Protein AF-A0A7J7UN53-F1 (afdb_monomer)

Organism: Myotis myotis (NCBI:txid51298)

Nearest PDB structures (foldseek):
  5b1r-assembly1_A  TM=7.107E-01  e=1.719E-07  Mus musculus
  1jwi-assembly1_A  TM=7.265E-01  e=1.714E-05  Bitis arietans
  3wwk-assembly3_G  TM=7.125E-01  e=2.633E-05  Calloselasma rhodostoma
  1uex-assembly1_A  TM=7.128E-01  e=7.474E-05  Bitis arietans
  2py2-assembly6_F  TM=6.686E-01  e=2.711E-04  Clupea harengus

InterPro domains:
  IPR016186 C-type lectin-like/link domain superfamily [G3DSA:3.10.100.10] (1-112)
  IPR016187 C-type lectin fold [SSF56436] (4-105)
  IPR039689 B-cell differentiation antigen CD72 [PTHR15028] (3-105)

Foldseek 3Di:
DQFKDKDWFQFWFFLVVQQVVLVVVVWGFAEDDDDVPPLPDCCDVVLVVLVVPDQFFKEWGDYPPVDPDPDPDQPWTWIAGRSRSDIDTDSGRGGTGITMTIDGDDDDPPPD

Radius of gyration: 14.87 Å; Cα contacts (8 Å, |Δi|>4): 179; chains: 1; bounding box: 36×32×45 Å

Structure (mmCIF, N/CA/C/O backbone):
data_AF-A0A7J7UN53-F1
#
_entry.id   AF-A0A7J7UN53-F1
#
loop_
_atom_site.group_PDB
_atom_site.id
_atom_site.type_symbol
_atom_site.label_atom_id
_atom_site.label_alt_id
_atom_site.label_comp_id
_atom_site.label_asym_id
_atom_site.label_entity_id
_atom_site.label_seq_id
_atom_site.pdbx_PDB_ins_code
_atom_site.Cartn_x
_atom_site.Cartn_y
_atom_site.Cartn_z
_atom_site.occupancy
_atom_site.B_iso_or_equiv
_atom_site.auth_seq_id
_atom_site.auth_comp_id
_atom_site.auth_asym_id
_atom_site.auth_atom_id
_atom_site.pdbx_PDB_model_num
ATOM 1 N N . MET A 1 1 ? 19.988 4.813 -10.744 1.00 39.03 1 MET A N 1
ATOM 2 C CA . MET A 1 1 ? 18.911 4.131 -11.497 1.00 39.03 1 MET A CA 1
ATOM 3 C C . MET A 1 1 ? 17.824 3.770 -10.501 1.00 39.03 1 MET A C 1
ATOM 5 O O . MET A 1 1 ? 18.156 3.175 -9.486 1.00 39.03 1 MET A O 1
ATOM 9 N N . ALA A 1 2 ? 16.578 4.202 -10.709 1.00 50.38 2 ALA A N 1
ATOM 10 C CA . ALA A 1 2 ? 15.484 3.825 -9.812 1.00 50.38 2 ALA A CA 1
ATOM 11 C C . ALA A 1 2 ? 15.161 2.341 -10.043 1.00 50.38 2 ALA A C 1
ATOM 13 O O . ALA A 1 2 ? 14.722 1.972 -11.126 1.00 50.38 2 ALA A O 1
ATOM 14 N N . THR A 1 3 ? 15.454 1.491 -9.060 1.00 64.56 3 THR A N 1
ATOM 15 C CA . THR A 1 3 ? 15.377 0.023 -9.166 1.00 64.56 3 THR A CA 1
ATOM 16 C C . THR A 1 3 ? 14.005 -0.555 -8.832 1.00 64.56 3 THR A C 1
ATOM 18 O O . THR A 1 3 ? 13.859 -1.770 -8.848 1.00 64.56 3 THR A O 1
ATOM 21 N N . ASN A 1 4 ? 13.012 0.274 -8.500 1.00 71.25 4 ASN A N 1
ATOM 22 C CA . ASN A 1 4 ? 11.749 -0.202 -7.936 1.00 71.25 4 ASN A CA 1
ATOM 23 C C . ASN A 1 4 ? 10.586 0.252 -8.828 1.00 71.25 4 ASN A C 1
ATOM 25 O O . ASN A 1 4 ? 10.458 1.443 -9.133 1.00 71.25 4 ASN A O 1
ATOM 29 N N . CYS A 1 5 ? 9.759 -0.704 -9.253 1.00 79.31 5 CYS A N 1
ATOM 30 C CA . CYS A 1 5 ? 8.549 -0.462 -10.030 1.00 79.31 5 CYS A CA 1
ATOM 31 C C . CYS A 1 5 ? 7.341 -0.456 -9.091 1.00 79.31 5 CYS A C 1
ATOM 33 O O . CYS A 1 5 ? 7.248 -1.290 -8.196 1.00 79.31 5 CYS A O 1
ATOM 35 N N . PHE A 1 6 ? 6.398 0.458 -9.309 1.00 82.38 6 PHE A N 1
ATOM 36 C CA . PHE A 1 6 ? 5.213 0.581 -8.462 1.00 82.38 6 PHE A CA 1
ATOM 37 C C . PHE A 1 6 ? 3.950 0.395 -9.287 1.00 82.38 6 PHE A C 1
ATOM 39 O O . PHE A 1 6 ? 3.835 0.934 -10.386 1.00 82.38 6 PHE A O 1
ATOM 46 N N . TYR A 1 7 ? 3.006 -0.363 -8.740 1.00 85.75 7 TYR A N 1
ATOM 47 C CA . TYR A 1 7 ? 1.676 -0.550 -9.302 1.00 85.75 7 TYR A CA 1
ATOM 48 C C . TYR A 1 7 ? 0.633 -0.031 -8.316 1.00 85.75 7 TYR A C 1
ATOM 50 O O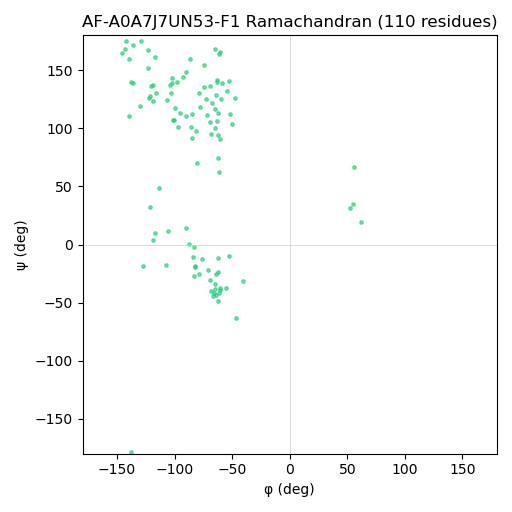 . TYR A 1 7 ? 0.586 -0.476 -7.169 1.00 85.75 7 TYR A O 1
ATOM 58 N N . ILE A 1 8 ? -0.209 0.902 -8.761 1.00 87.00 8 ILE A N 1
ATOM 59 C CA . ILE A 1 8 ? -1.282 1.476 -7.946 1.00 87.00 8 ILE A CA 1
ATOM 60 C C . ILE A 1 8 ? -2.593 0.783 -8.314 1.00 87.00 8 ILE A C 1
ATOM 62 O O . ILE A 1 8 ? -3.077 0.906 -9.437 1.00 87.00 8 ILE A O 1
ATOM 66 N N . SER A 1 9 ? -3.195 0.087 -7.351 1.00 88.88 9 SER A N 1
ATOM 67 C CA . SER A 1 9 ? -4.552 -0.440 -7.484 1.00 88.88 9 SER A CA 1
ATOM 68 C C . SER A 1 9 ? -5.542 0.532 -6.857 1.00 88.88 9 SER A C 1
ATOM 70 O O . SER A 1 9 ? -5.610 0.644 -5.634 1.00 88.88 9 SER A O 1
ATOM 72 N N . LEU A 1 10 ? -6.385 1.148 -7.686 1.00 88.62 10 LEU A N 1
ATOM 73 C CA . LEU A 1 10 ? -7.477 2.015 -7.227 1.00 88.62 10 LEU A CA 1
ATOM 74 C C . LEU A 1 10 ? -8.679 1.238 -6.660 1.00 88.62 10 LEU A C 1
ATOM 76 O O . LEU A 1 10 ? -9.550 1.822 -6.018 1.00 88.62 10 LEU A O 1
ATOM 80 N N . ILE A 1 11 ? -8.729 -0.083 -6.870 1.00 91.94 11 ILE A N 1
ATOM 81 C CA . ILE A 1 11 ? -9.755 -0.939 -6.268 1.00 91.94 11 ILE A CA 1
ATOM 82 C C . ILE A 1 11 ? -9.526 -0.981 -4.757 1.00 91.94 11 ILE A C 1
ATOM 84 O O . ILE A 1 11 ? -8.458 -1.389 -4.293 1.00 91.94 11 ILE A O 1
ATOM 88 N N . LYS A 1 12 ? -10.552 -0.567 -4.014 1.00 92.69 12 LYS A N 1
ATOM 89 C CA . LYS A 1 12 ? -10.516 -0.441 -2.560 1.00 92.69 12 LYS A CA 1
ATOM 90 C C . LYS A 1 12 ? -10.685 -1.804 -1.892 1.00 92.69 12 LYS A C 1
ATOM 92 O O . LYS A 1 12 ? -11.583 -2.563 -2.258 1.00 92.69 12 LYS A O 1
ATOM 97 N N . ARG A 1 13 ? -9.804 -2.119 -0.944 1.00 93.88 13 ARG A N 1
ATOM 98 C CA . ARG A 1 13 ? -9.748 -3.407 -0.242 1.00 93.88 13 ARG A CA 1
ATOM 99 C C . ARG A 1 13 ? -9.307 -3.219 1.207 1.00 93.88 13 ARG A C 1
ATOM 101 O O . ARG A 1 13 ? -8.768 -2.168 1.558 1.00 93.88 13 ARG A O 1
ATOM 108 N N . SER A 1 14 ? -9.507 -4.246 2.031 1.00 94.94 14 SER A N 1
ATOM 109 C CA . SER A 1 14 ? -8.853 -4.322 3.339 1.00 94.94 14 SER A CA 1
ATOM 110 C C . SER A 1 14 ? -7.330 -4.365 3.168 1.00 94.94 14 SER A C 1
ATOM 112 O O . SER A 1 14 ? -6.818 -4.633 2.073 1.00 94.94 14 SER A O 1
ATOM 114 N N . TRP A 1 15 ? -6.582 -4.115 4.240 1.00 93.88 15 TRP A N 1
ATOM 115 C CA . TRP A 1 15 ? -5.122 -4.200 4.181 1.00 93.88 15 TRP A CA 1
ATOM 116 C C . TRP A 1 15 ? -4.650 -5.621 3.830 1.00 93.88 15 TRP A C 1
ATOM 118 O O . TRP A 1 15 ? -3.770 -5.799 2.989 1.00 93.88 15 TRP A O 1
ATOM 128 N N . GLU A 1 16 ? -5.285 -6.640 4.411 1.00 92.62 16 GLU A N 1
ATOM 129 C CA . GLU A 1 16 ? -4.947 -8.047 4.170 1.00 92.62 16 GLU A CA 1
ATOM 130 C C . GLU A 1 16 ? -5.260 -8.472 2.729 1.00 92.62 16 GLU A C 1
ATOM 132 O O . GLU A 1 16 ? -4.414 -9.064 2.056 1.00 92.62 16 GLU A O 1
ATOM 137 N N . ASP A 1 17 ? -6.424 -8.085 2.207 1.00 95.75 17 ASP A N 1
ATOM 138 C CA . ASP A 1 17 ? -6.786 -8.343 0.810 1.00 95.75 17 ASP A CA 1
ATOM 139 C C . ASP A 1 17 ? -5.869 -7.600 -0.163 1.00 95.75 17 ASP A C 1
ATOM 141 O O . ASP A 1 17 ? -5.550 -8.110 -1.235 1.00 95.75 17 ASP A O 1
ATOM 145 N N . SER A 1 18 ? -5.410 -6.404 0.209 1.00 94.81 18 SER A N 1
ATOM 146 C CA . SER A 1 18 ? -4.436 -5.641 -0.575 1.00 94.81 18 SER A CA 1
ATOM 147 C C . SER A 1 18 ? -3.082 -6.345 -0.624 1.00 94.81 18 SER A C 1
ATOM 149 O O . SER A 1 18 ? -2.478 -6.450 -1.692 1.00 94.81 18 SER A O 1
ATOM 151 N N . GLN A 1 19 ? -2.629 -6.897 0.504 1.00 92.88 19 GLN A N 1
ATOM 152 C CA . GLN A 1 19 ? -1.409 -7.697 0.560 1.00 92.88 19 GLN A CA 1
ATOM 153 C C . GLN A 1 19 ? -1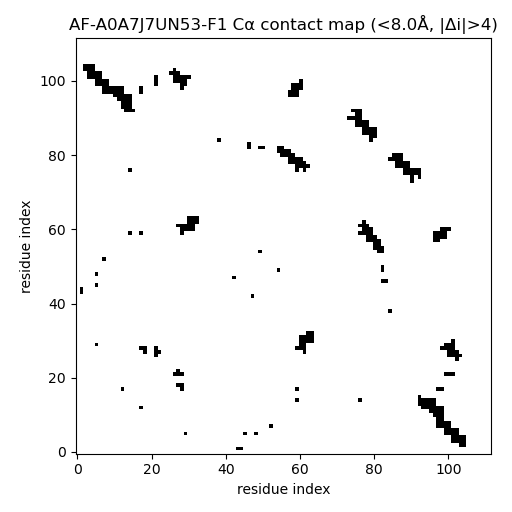.534 -8.972 -0.282 1.00 92.88 19 GLN A C 1
ATOM 155 O O . GLN A 1 19 ? -0.623 -9.304 -1.043 1.00 92.88 19 GLN A O 1
ATOM 160 N N . ASN A 1 20 ? -2.672 -9.664 -0.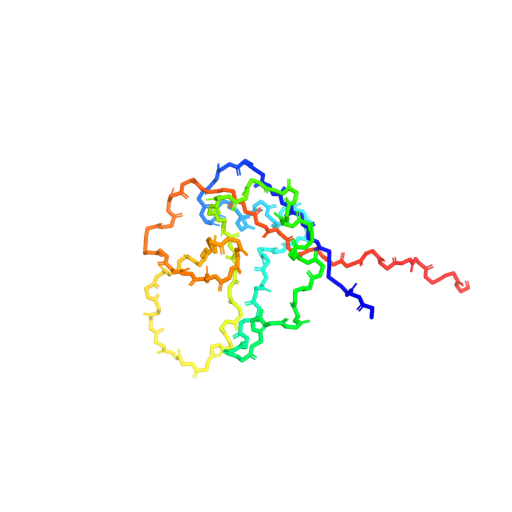208 1.00 94.88 20 ASN A N 1
ATOM 161 C CA . ASN A 1 20 ? -2.942 -10.846 -1.029 1.00 94.88 20 ASN A CA 1
ATOM 162 C C . ASN A 1 20 ? -3.019 -10.504 -2.524 1.00 94.88 20 ASN A C 1
ATOM 164 O O . ASN A 1 20 ? -2.488 -11.240 -3.356 1.00 94.88 20 ASN A O 1
ATOM 168 N N . TYR A 1 21 ? -3.605 -9.358 -2.869 1.00 95.38 21 TYR A N 1
ATOM 169 C CA . TYR A 1 21 ? -3.636 -8.862 -4.239 1.00 95.38 21 TYR A CA 1
ATOM 170 C C . TYR A 1 21 ? -2.225 -8.594 -4.772 1.00 95.38 21 TYR A C 1
ATOM 172 O O . TYR A 1 21 ? -1.873 -9.106 -5.834 1.00 95.38 21 TYR A O 1
ATOM 180 N N . CYS A 1 22 ? -1.376 -7.883 -4.026 1.00 92.62 22 CYS A N 1
ATOM 181 C CA . CYS A 1 22 ? 0.006 -7.675 -4.452 1.00 92.62 22 CYS A CA 1
ATOM 182 C C . CYS A 1 22 ? 0.759 -9.007 -4.608 1.00 92.62 22 CYS A C 1
ATOM 184 O O . CYS A 1 22 ? 1.467 -9.187 -5.597 1.00 92.62 22 CYS A O 1
ATOM 186 N N . LYS A 1 23 ? 0.539 -9.983 -3.716 1.00 93.25 23 LYS A N 1
ATOM 187 C CA . LYS A 1 23 ? 1.113 -11.333 -3.860 1.00 93.25 23 LYS A CA 1
ATOM 188 C C . LYS A 1 23 ? 0.661 -12.043 -5.133 1.00 93.25 23 LYS A C 1
ATOM 190 O O . LYS A 1 23 ? 1.477 -12.707 -5.764 1.00 93.25 23 LYS A O 1
ATOM 195 N N . SER A 1 24 ? -0.597 -11.873 -5.549 1.00 94.69 24 SER A N 1
ATOM 196 C CA . SER A 1 24 ? -1.095 -12.431 -6.817 1.00 94.69 24 SER A CA 1
ATOM 197 C C . SER A 1 24 ? -0.365 -11.869 -8.046 1.00 94.69 24 SER A C 1
ATOM 199 O O . SER A 1 24 ? -0.259 -12.546 -9.064 1.00 94.69 24 SER A O 1
ATOM 201 N N . LEU A 1 25 ? 0.221 -10.672 -7.922 1.00 90.75 25 LEU A N 1
ATOM 202 C CA . LEU A 1 25 ? 1.076 -10.039 -8.930 1.00 90.75 25 LEU A CA 1
ATOM 203 C C . LEU A 1 25 ? 2.563 -10.394 -8.765 1.00 90.75 25 LEU A C 1
ATOM 205 O O . LEU A 1 25 ? 3.418 -9.724 -9.338 1.00 90.75 25 LEU A O 1
ATOM 209 N N . SER A 1 26 ? 2.895 -11.413 -7.963 1.00 90.00 26 SER A N 1
ATOM 210 C CA . SER A 1 26 ? 4.283 -11.744 -7.596 1.00 90.00 26 SER A CA 1
ATOM 211 C C . SER A 1 26 ? 5.034 -10.554 -6.974 1.00 90.00 26 SER A C 1
ATOM 213 O O . SER A 1 26 ? 6.232 -10.362 -7.173 1.00 90.00 26 SER A O 1
ATOM 215 N N . SER A 1 27 ? 4.301 -9.740 -6.216 1.00 89.56 27 SER A N 1
ATOM 216 C CA . SER A 1 27 ? 4.737 -8.485 -5.612 1.00 89.56 27 SER A CA 1
ATOM 217 C C . SER A 1 27 ? 4.386 -8.475 -4.120 1.00 89.56 27 SER A C 1
ATOM 219 O O . SER A 1 27 ? 3.730 -9.379 -3.607 1.00 89.56 27 SER A O 1
ATOM 221 N N . ASN A 1 28 ? 4.798 -7.437 -3.397 1.00 90.81 28 ASN A N 1
ATOM 222 C CA . ASN A 1 28 ? 4.283 -7.142 -2.055 1.00 90.81 28 ASN A CA 1
ATOM 223 C C . ASN A 1 28 ? 3.693 -5.734 -2.021 1.00 90.81 28 ASN A C 1
ATOM 225 O O . ASN A 1 28 ? 3.915 -4.965 -2.962 1.00 90.81 28 ASN A O 1
ATOM 229 N N . LEU A 1 29 ? 2.952 -5.400 -0.961 1.00 89.56 29 LEU A N 1
ATOM 230 C CA . LEU A 1 29 ? 2.649 -4.005 -0.660 1.00 89.56 29 LEU A CA 1
ATOM 231 C C . LEU A 1 29 ? 3.949 -3.194 -0.609 1.00 89.56 29 LEU A C 1
ATOM 233 O O . LEU A 1 29 ? 4.989 -3.665 -0.141 1.00 89.56 29 LEU A O 1
ATOM 237 N N . ALA A 1 30 ? 3.895 -1.977 -1.140 1.00 85.69 30 ALA A N 1
ATOM 238 C CA . ALA A 1 30 ? 5.077 -1.154 -1.289 1.00 85.69 30 ALA A CA 1
ATOM 239 C C . ALA A 1 30 ? 5.660 -0.800 0.073 1.00 85.69 30 ALA A C 1
ATOM 241 O O . ALA A 1 30 ? 4.957 -0.289 0.945 1.00 85.69 30 ALA A O 1
ATOM 242 N N . THR A 1 31 ? 6.959 -1.045 0.244 1.00 79.12 31 THR A N 1
ATOM 243 C CA . THR A 1 31 ? 7.650 -0.613 1.452 1.00 79.12 31 THR A CA 1
ATOM 244 C C . THR A 1 31 ? 8.105 0.829 1.285 1.00 79.12 31 THR A C 1
ATOM 246 O O . THR A 1 31 ? 9.042 1.108 0.536 1.00 79.12 31 THR A O 1
ATOM 249 N N . ILE A 1 32 ? 7.524 1.749 2.052 1.00 68.62 32 ILE A N 1
ATOM 250 C CA . ILE A 1 32 ? 8.060 3.110 2.139 1.00 68.62 32 ILE A CA 1
ATOM 251 C C . ILE A 1 32 ? 9.078 3.150 3.281 1.00 68.62 32 ILE A C 1
ATOM 253 O O . ILE A 1 32 ? 8.729 3.026 4.454 1.00 68.62 32 ILE A O 1
ATOM 257 N N . THR A 1 33 ? 10.359 3.304 2.937 1.00 60.88 33 THR A N 1
ATOM 258 C CA . THR A 1 33 ? 11.411 3.521 3.940 1.00 60.88 33 THR A CA 1
ATOM 259 C C . THR A 1 33 ? 11.404 4.993 4.321 1.00 60.88 33 THR A C 1
ATOM 261 O O . THR A 1 33 ? 11.957 5.829 3.609 1.00 60.88 33 THR A O 1
ATOM 264 N N . VAL A 1 34 ? 10.752 5.319 5.432 1.00 51.22 34 VAL A N 1
ATOM 265 C CA . VAL A 1 34 ? 10.735 6.685 5.955 1.00 51.22 34 VAL A CA 1
ATOM 266 C C . VAL A 1 34 ? 11.981 6.873 6.809 1.00 51.22 34 VAL A C 1
ATOM 268 O O . VAL A 1 34 ? 11.982 6.558 7.994 1.00 51.22 34 VAL A O 1
ATOM 271 N N . ASN A 1 35 ? 13.068 7.354 6.206 1.00 49.75 35 ASN A N 1
ATOM 272 C CA . ASN A 1 35 ? 14.106 7.998 7.004 1.00 49.75 35 ASN A CA 1
ATOM 273 C C . ASN A 1 35 ? 13.551 9.359 7.440 1.00 49.75 35 ASN A C 1
ATOM 275 O O . ASN A 1 35 ? 13.152 10.152 6.588 1.00 49.75 35 ASN A O 1
ATOM 279 N N . GLU A 1 36 ? 13.547 9.627 8.749 1.00 43.34 36 GLU A N 1
ATOM 280 C CA . GLU A 1 36 ? 13.001 10.836 9.402 1.00 43.34 36 GLU A CA 1
ATOM 281 C C . GLU A 1 36 ? 13.513 12.178 8.836 1.00 43.34 36 GLU A C 1
ATOM 283 O O . GLU A 1 36 ? 12.966 13.224 9.163 1.00 43.34 36 GLU A O 1
ATOM 288 N N . TYR A 1 37 ? 14.532 12.165 7.972 1.00 40.62 37 TYR A N 1
ATOM 289 C CA . TYR A 1 37 ? 15.262 13.349 7.514 1.00 40.62 37 TYR A CA 1
ATOM 290 C C . TYR A 1 37 ? 15.171 13.639 6.003 1.00 40.62 37 TYR A C 1
ATOM 292 O O . TYR A 1 37 ? 15.932 14.452 5.488 1.00 40.62 37 TYR A O 1
ATOM 300 N N . TYR A 1 38 ? 14.296 12.954 5.259 1.00 45.84 38 TYR A N 1
ATOM 301 C CA . TYR A 1 38 ? 14.350 12.928 3.787 1.00 45.84 38 TYR A CA 1
ATOM 302 C C . TYR A 1 38 ? 13.084 13.444 3.071 1.00 45.84 38 TYR A C 1
ATOM 304 O O . TYR A 1 38 ? 12.779 12.981 1.972 1.00 45.84 38 TYR A O 1
ATOM 312 N N . SER A 1 39 ? 12.352 14.417 3.636 1.00 46.16 39 SER A N 1
ATOM 313 C CA . SER A 1 39 ? 11.140 14.952 2.978 1.00 46.16 39 SER A CA 1
ATOM 314 C C . SER A 1 39 ? 11.403 15.801 1.730 1.00 46.16 39 SER A C 1
ATOM 316 O O . SER A 1 39 ? 10.511 15.897 0.893 1.00 46.16 39 SER A O 1
ATOM 318 N N . ASP A 1 40 ? 12.604 16.367 1.551 1.00 43.75 40 ASP A N 1
ATOM 319 C CA . ASP A 1 40 ? 12.762 17.466 0.580 1.00 43.75 40 ASP A CA 1
ATOM 320 C C . ASP A 1 40 ? 13.507 17.107 -0.714 1.00 43.75 40 ASP A C 1
ATOM 322 O O . ASP A 1 40 ? 13.376 17.826 -1.700 1.00 43.75 40 ASP A O 1
ATOM 326 N N . TYR A 1 41 ? 14.256 15.997 -0.770 1.00 40.31 41 TYR A N 1
ATOM 327 C CA . TYR A 1 41 ? 15.142 15.727 -1.922 1.00 40.31 41 TYR A CA 1
ATOM 328 C C . TYR A 1 41 ? 14.965 14.363 -2.600 1.00 40.31 41 TYR A C 1
ATOM 330 O O . TYR A 1 41 ? 15.355 14.193 -3.753 1.00 40.31 41 TYR A O 1
ATOM 338 N N . TYR A 1 42 ? 14.339 13.394 -1.928 1.00 43.56 42 TYR A N 1
ATOM 339 C CA . TYR A 1 42 ? 14.096 12.049 -2.468 1.00 43.56 42 TYR A CA 1
ATOM 340 C C . TYR A 1 42 ? 12.608 11.792 -2.684 1.00 43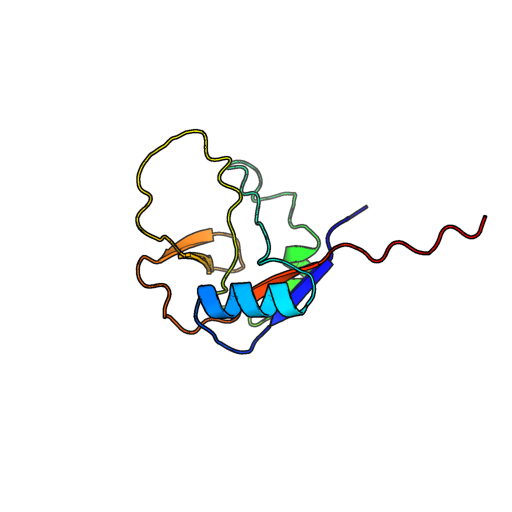.56 42 TYR A C 1
ATOM 342 O O . TYR A 1 42 ? 12.065 10.737 -2.348 1.00 43.56 42 TYR A O 1
ATOM 350 N N . SER A 1 43 ? 11.973 12.763 -3.339 1.00 48.69 43 SER A N 1
ATOM 351 C CA . SER A 1 43 ? 10.743 12.570 -4.100 1.00 48.69 43 SER A CA 1
ATOM 352 C C . SER A 1 43 ? 11.039 11.588 -5.249 1.00 48.69 43 SER A C 1
ATOM 354 O O . SER A 1 43 ? 11.322 11.950 -6.391 1.00 48.69 43 SER A O 1
ATOM 356 N N . THR A 1 44 ? 11.161 10.314 -4.879 1.00 56.53 44 THR A N 1
ATOM 357 C CA . THR A 1 44 ? 11.543 9.187 -5.730 1.00 56.53 44 THR A CA 1
ATOM 358 C C . THR A 1 44 ? 10.481 8.961 -6.803 1.00 56.53 44 THR A C 1
ATOM 360 O O . THR A 1 44 ? 9.390 9.523 -6.746 1.00 56.53 44 THR A O 1
ATOM 363 N N . SER A 1 45 ? 10.789 8.131 -7.802 1.00 56.69 45 SER A N 1
ATOM 364 C CA . SER A 1 45 ? 9.868 7.702 -8.871 1.00 56.69 45 SER A CA 1
ATOM 365 C C . SER A 1 45 ? 8.444 7.394 -8.385 1.00 56.69 45 SER A C 1
ATOM 367 O O . SER A 1 45 ? 7.494 7.660 -9.111 1.00 56.69 45 SER A O 1
ATOM 369 N N . VAL A 1 46 ? 8.310 6.920 -7.142 1.00 60.19 46 VAL A N 1
ATOM 370 C CA . VAL A 1 46 ? 7.062 6.806 -6.381 1.00 60.19 46 VAL A CA 1
ATOM 371 C C . VAL A 1 46 ? 6.240 8.094 -6.461 1.00 60.19 46 VAL A C 1
ATOM 373 O O . VAL A 1 46 ? 5.191 8.079 -7.083 1.00 60.19 46 VAL A O 1
ATOM 376 N N . TYR A 1 47 ? 6.726 9.232 -5.958 1.00 62.44 47 TYR A N 1
ATOM 377 C CA . TYR A 1 47 ? 5.977 10.499 -5.948 1.00 62.44 47 TYR A CA 1
ATOM 378 C C . TYR A 1 47 ? 5.486 10.930 -7.340 1.00 62.44 47 TYR A C 1
ATOM 380 O O . TYR A 1 47 ? 4.364 11.405 -7.473 1.00 62.44 47 TYR A O 1
ATOM 388 N N . LYS A 1 48 ? 6.283 10.700 -8.394 1.00 62.50 48 LYS A N 1
ATOM 389 C CA . LYS A 1 48 ? 5.890 11.019 -9.780 1.00 62.50 48 LYS A CA 1
ATOM 390 C C . LYS A 1 48 ? 4.752 10.139 -10.301 1.00 62.50 48 LYS A C 1
ATOM 392 O O . LYS A 1 48 ? 3.864 10.636 -10.982 1.00 62.50 48 LYS A O 1
ATOM 397 N N . VAL A 1 49 ? 4.762 8.843 -9.981 1.00 62.34 49 VAL A N 1
ATOM 398 C CA . VAL A 1 49 ? 3.640 7.936 -10.295 1.00 62.34 49 VAL A CA 1
ATOM 399 C C . VAL A 1 49 ? 2.416 8.294 -9.440 1.00 62.34 49 VAL A C 1
ATOM 401 O O . VAL A 1 49 ? 1.280 8.163 -9.883 1.00 62.34 49 VAL A O 1
ATOM 404 N N . LEU A 1 50 ? 2.639 8.805 -8.229 1.00 63.44 50 LEU A N 1
ATOM 405 C CA . LEU A 1 50 ? 1.591 9.166 -7.277 1.00 63.44 50 LEU A CA 1
ATOM 406 C C . LEU A 1 50 ? 0.908 10.509 -7.568 1.00 63.44 50 LEU A C 1
ATOM 408 O O . LEU A 1 50 ? -0.245 10.671 -7.188 1.00 63.44 50 LEU A O 1
ATOM 412 N N . GLU A 1 51 ? 1.567 11.449 -8.250 1.00 60.88 51 GLU A N 1
ATOM 413 C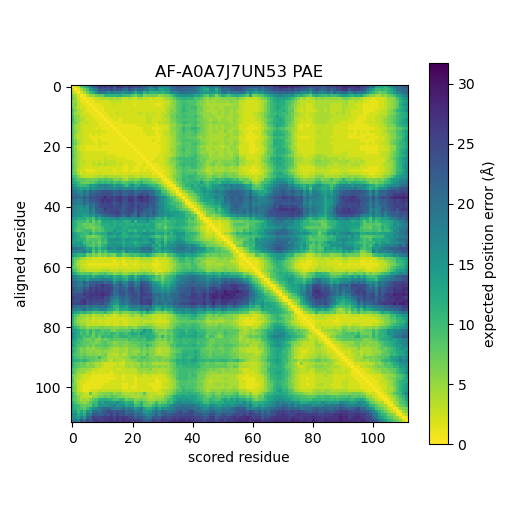 CA . GLU A 1 51 ? 0.940 12.696 -8.724 1.00 60.88 51 GLU A CA 1
ATOM 414 C C . GLU A 1 51 ? -0.168 12.427 -9.760 1.00 60.88 51 GLU A C 1
ATOM 416 O O . GLU A 1 51 ? -1.110 13.210 -9.882 1.00 60.88 51 GLU A O 1
ATOM 421 N N . GLN A 1 52 ? -0.073 11.295 -10.467 1.00 61.25 52 GLN A N 1
ATOM 422 C CA . GLN A 1 52 ? -1.076 10.821 -11.425 1.00 61.25 52 GLN A CA 1
ATOM 423 C C . GLN A 1 52 ? -2.241 10.077 -10.755 1.00 61.25 52 GLN A C 1
ATOM 425 O O . GLN A 1 52 ? -3.295 9.912 -11.367 1.00 61.25 52 GLN A O 1
ATOM 430 N N . ALA A 1 53 ? -2.063 9.618 -9.513 1.00 62.28 53 ALA A N 1
ATOM 431 C CA . ALA A 1 53 ? -3.123 9.017 -8.714 1.00 62.28 53 ALA A CA 1
ATOM 432 C C . ALA A 1 53 ? -3.896 10.104 -7.950 1.00 62.28 53 ALA A C 1
ATOM 434 O O . ALA A 1 53 ? -3.413 11.219 -7.766 1.00 62.28 53 ALA A O 1
ATOM 435 N N . GLU A 1 54 ? -5.116 9.797 -7.509 1.00 65.19 54 GLU A N 1
ATOM 436 C CA . GLU A 1 54 ? -6.007 10.759 -6.852 1.00 65.19 54 GLU A CA 1
ATOM 437 C C 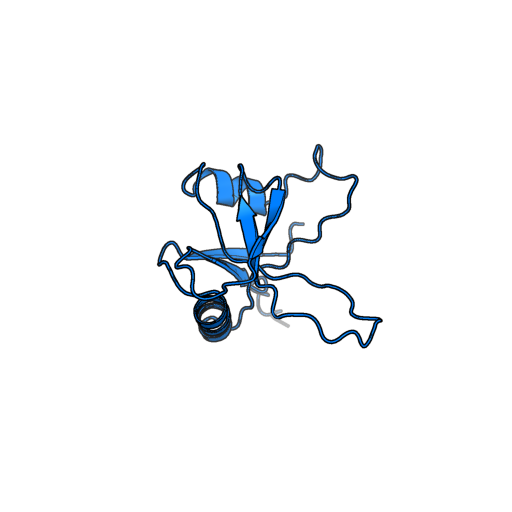. GLU A 1 54 ? -5.283 11.471 -5.686 1.00 65.19 54 GLU A C 1
ATOM 439 O O . GLU A 1 54 ? -4.929 10.843 -4.680 1.00 65.19 54 GLU A O 1
ATOM 444 N N . GLN A 1 55 ? -5.030 12.781 -5.849 1.00 58.41 55 GLN A N 1
ATOM 445 C CA . GLN A 1 55 ? -4.067 13.580 -5.064 1.00 58.41 55 GLN A CA 1
ATOM 446 C C . GLN A 1 55 ? -4.383 13.672 -3.558 1.00 58.41 55 GLN A C 1
ATOM 448 O O . GLN A 1 55 ? -3.543 14.111 -2.766 1.00 58.41 55 GLN A O 1
ATOM 453 N N . SER A 1 56 ? -5.582 13.255 -3.150 1.00 60.50 56 SER A N 1
ATOM 454 C CA . SER A 1 56 ? -6.090 13.327 -1.773 1.00 60.50 56 SER A CA 1
ATOM 455 C C . SER A 1 56 ? -6.408 11.955 -1.160 1.00 60.50 56 SER A C 1
ATOM 457 O O . SER A 1 56 ? -6.917 11.897 -0.042 1.00 60.50 56 SER A O 1
ATOM 459 N N . GLY A 1 57 ? -6.126 10.854 -1.865 1.00 76.12 57 GLY A N 1
ATOM 460 C CA . GLY A 1 57 ? -6.453 9.502 -1.406 1.00 76.12 57 GLY A CA 1
ATOM 461 C C . GLY A 1 57 ? -5.546 8.985 -0.281 1.00 76.12 57 GLY A C 1
ATOM 462 O O . GLY A 1 57 ? -4.396 9.401 -0.137 1.00 76.12 57 GLY A O 1
ATOM 463 N N . SER A 1 58 ? -6.075 8.049 0.510 1.00 86.75 58 SER A N 1
ATOM 464 C CA . SER A 1 58 ? -5.313 7.239 1.471 1.00 86.75 58 SER A CA 1
ATOM 465 C C . SER A 1 58 ? -5.082 5.854 0.889 1.00 86.75 58 SER A C 1
ATOM 467 O O . SER A 1 58 ? -6.006 5.298 0.301 1.00 86.75 58 SER A O 1
ATOM 469 N N . TYR A 1 59 ? -3.886 5.295 1.063 1.00 87.69 59 TYR A N 1
ATOM 470 C CA . TYR A 1 59 ? -3.517 4.047 0.399 1.00 87.69 59 TYR A CA 1
ATOM 471 C C . TYR A 1 59 ? -2.771 3.092 1.322 1.00 87.69 59 TYR A C 1
ATOM 473 O O . TYR A 1 59 ? -1.892 3.513 2.076 1.00 87.69 59 TYR A O 1
ATOM 481 N N . TRP A 1 60 ? -3.085 1.803 1.215 1.00 91.25 60 TRP A N 1
ATOM 482 C CA . TRP A 1 60 ? -2.377 0.745 1.923 1.00 91.25 60 TRP A CA 1
ATOM 483 C C . TRP A 1 60 ? -0.958 0.551 1.385 1.00 91.25 60 TRP A C 1
ATOM 485 O O . TRP A 1 60 ? -0.734 0.510 0.171 1.00 91.25 60 TRP A O 1
ATOM 495 N N . ILE A 1 61 ? -0.021 0.399 2.321 1.00 87.31 61 ILE A N 1
ATOM 496 C CA . ILE A 1 61 ? 1.399 0.105 2.098 1.00 87.31 61 ILE A CA 1
ATOM 497 C C . ILE A 1 61 ? 1.866 -0.938 3.118 1.00 87.31 61 ILE A C 1
ATOM 499 O O . ILE A 1 61 ? 1.078 -1.393 3.946 1.00 87.31 61 ILE A O 1
ATOM 503 N N . ASP A 1 62 ? 3.144 -1.299 3.067 1.00 85.12 62 ASP A N 1
ATOM 504 C CA . ASP A 1 62 ? 3.801 -2.085 4.108 1.00 85.12 62 ASP A CA 1
ATOM 505 C C . ASP A 1 62 ? 4.930 -1.284 4.767 1.00 85.12 62 ASP A C 1
ATOM 507 O O . ASP A 1 62 ? 5.436 -0.299 4.214 1.00 85.12 62 ASP A O 1
ATOM 511 N N . THR A 1 63 ? 5.355 -1.717 5.952 1.00 71.38 63 THR A N 1
ATOM 512 C CA . THR A 1 63 ? 6.547 -1.189 6.612 1.00 71.38 63 THR A CA 1
ATOM 513 C C . THR A 1 63 ? 7.541 -2.312 6.857 1.00 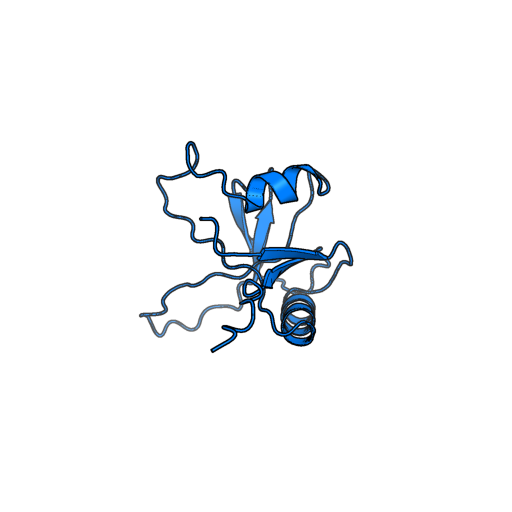71.38 63 THR A C 1
ATOM 515 O O . THR A 1 63 ? 7.259 -3.318 7.500 1.00 71.38 63 THR A O 1
ATOM 518 N N . ARG A 1 64 ? 8.785 -2.113 6.415 1.00 60.22 64 ARG A N 1
ATOM 519 C CA . ARG A 1 64 ? 9.908 -2.920 6.895 1.00 60.22 64 ARG A CA 1
ATOM 520 C C . ARG A 1 64 ? 10.348 -2.360 8.237 1.00 60.22 64 ARG A C 1
ATOM 522 O O . ARG A 1 64 ? 11.421 -1.769 8.351 1.00 60.22 64 ARG A O 1
ATOM 529 N N . LEU A 1 65 ? 9.527 -2.532 9.268 1.00 53.50 65 LEU A N 1
ATOM 530 C CA . LEU A 1 65 ? 10.075 -2.510 10.616 1.00 53.50 65 LEU A CA 1
ATOM 531 C C . LEU A 1 65 ? 11.027 -3.707 10.679 1.00 53.50 65 LEU A C 1
ATOM 533 O O . LEU A 1 65 ? 10.591 -4.854 10.654 1.00 53.50 65 LEU A O 1
ATOM 537 N N . LYS A 1 66 ? 12.343 -3.451 10.659 1.00 42.91 66 LYS A N 1
ATOM 538 C CA . LYS A 1 66 ? 13.343 -4.466 11.008 1.00 42.91 66 LYS A CA 1
ATOM 539 C C . LYS A 1 66 ? 13.058 -4.857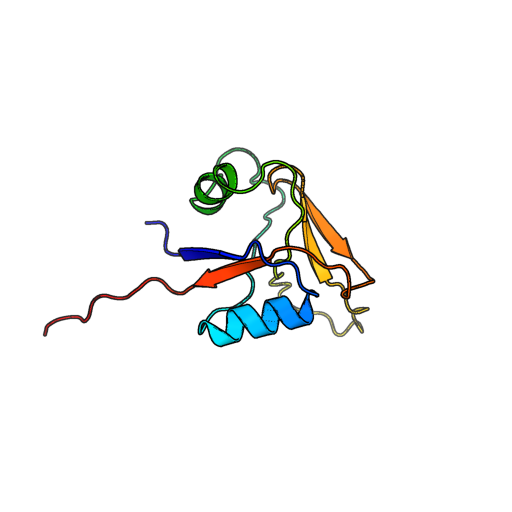 12.450 1.00 42.91 66 LYS A C 1
ATOM 541 O O . LYS A 1 66 ? 13.533 -4.197 13.370 1.00 42.91 66 LYS A O 1
ATOM 546 N N . ASP A 1 67 ? 12.222 -5.866 12.633 1.00 41.00 67 ASP A N 1
ATOM 547 C CA . ASP A 1 67 ? 11.762 -6.246 13.952 1.00 41.00 67 ASP A CA 1
ATOM 548 C C . ASP A 1 67 ? 12.938 -6.844 14.735 1.00 41.00 67 ASP A C 1
ATOM 550 O O . ASP A 1 67 ? 13.424 -7.938 14.451 1.00 41.00 67 ASP A O 1
ATOM 554 N N . ARG A 1 68 ? 13.467 -6.063 15.680 1.00 42.12 68 ARG A N 1
ATOM 555 C CA . ARG A 1 68 ? 14.426 -6.514 16.698 1.00 42.12 68 ARG A CA 1
ATOM 556 C C . ARG A 1 68 ? 13.765 -6.649 18.069 1.00 42.12 68 ARG A C 1
ATOM 558 O O . ARG A 1 68 ? 14.473 -6.830 19.054 1.00 42.12 68 ARG A O 1
ATOM 565 N N . SER A 1 69 ? 12.439 -6.588 18.175 1.00 43.31 69 SER A N 1
ATOM 566 C CA . SER A 1 69 ? 11.779 -6.587 19.480 1.00 43.31 69 SER A 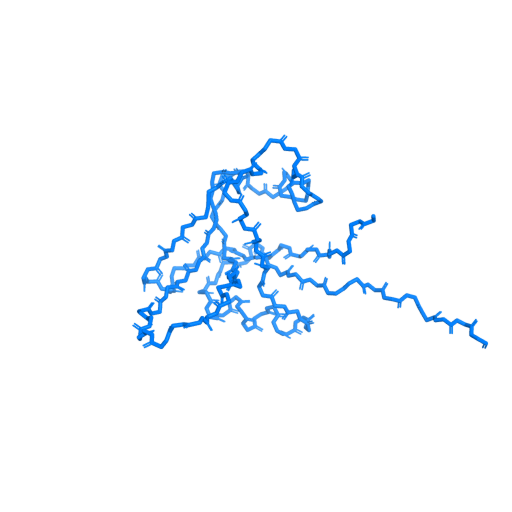CA 1
ATOM 567 C C . SER A 1 69 ? 10.516 -7.436 19.473 1.00 43.31 69 SER A C 1
ATOM 569 O O . SER A 1 69 ? 9.506 -7.045 18.904 1.00 43.31 69 SER A O 1
ATOM 571 N N . HIS A 1 70 ? 10.577 -8.568 20.185 1.00 45.94 70 HIS A N 1
ATOM 572 C CA . HIS A 1 70 ? 9.466 -9.462 20.535 1.00 45.94 70 HIS A CA 1
ATOM 573 C C . HIS A 1 70 ? 8.402 -8.748 21.397 1.00 45.94 70 HIS A C 1
ATOM 575 O O . HIS A 1 70 ? 8.170 -9.100 22.552 1.00 45.94 70 HIS A O 1
ATOM 581 N N . VAL A 1 71 ? 7.757 -7.715 20.866 1.00 46.78 71 VAL A N 1
ATOM 582 C CA . VAL A 1 71 ? 6.565 -7.113 21.461 1.00 46.78 71 VAL A CA 1
ATOM 583 C C . VAL A 1 71 ? 5.380 -7.618 20.644 1.00 46.78 71 VAL A C 1
ATOM 585 O O . VAL A 1 71 ? 5.438 -7.521 19.418 1.00 46.78 71 VAL A O 1
ATOM 588 N N . PRO A 1 72 ? 4.305 -8.148 21.260 1.00 44.16 72 PRO A N 1
ATOM 589 C CA . PRO A 1 72 ? 3.104 -8.526 20.529 1.00 44.16 72 PRO A CA 1
ATOM 590 C C . PRO A 1 72 ? 2.517 -7.260 19.898 1.00 44.16 72 PRO A C 1
ATOM 592 O O . PRO A 1 72 ? 1.820 -6.478 20.551 1.00 44.16 72 PRO A O 1
ATOM 595 N N . GLN A 1 73 ? 2.867 -6.995 18.640 1.00 55.31 73 GLN A N 1
ATOM 596 C CA . GLN A 1 73 ? 2.361 -5.841 17.922 1.00 55.31 73 GLN A CA 1
ATOM 597 C C . GLN A 1 73 ? 0.857 -6.052 17.758 1.00 55.31 73 GLN A C 1
ATOM 599 O O . GLN A 1 73 ? 0.414 -6.999 17.108 1.00 55.31 73 GLN A O 1
ATOM 604 N N . ARG A 1 74 ? 0.045 -5.168 18.352 1.00 57.97 74 ARG A N 1
ATOM 605 C CA . ARG A 1 74 ? -1.344 -5.000 17.901 1.00 57.97 74 ARG A CA 1
ATOM 606 C C . ARG A 1 74 ? -1.281 -4.876 16.378 1.00 57.97 74 ARG A C 1
ATOM 608 O O . ARG A 1 74 ? -0.495 -4.052 15.918 1.00 57.97 74 ARG A O 1
ATOM 615 N N . LYS A 1 75 ? -2.034 -5.696 15.628 1.00 66.81 75 LYS A N 1
ATOM 616 C CA . LYS A 1 75 ? -2.060 -5.658 14.154 1.00 66.81 75 LYS A CA 1
ATOM 617 C C . LYS A 1 75 ? -2.286 -4.209 13.718 1.00 66.81 75 LYS A C 1
ATOM 619 O O . LYS A 1 75 ? -3.372 -3.668 13.897 1.00 66.81 75 LYS A O 1
ATOM 624 N N . ARG A 1 76 ? -1.225 -3.554 13.260 1.00 79.75 76 ARG A N 1
ATOM 625 C CA . ARG A 1 76 ? -1.247 -2.177 12.777 1.00 79.75 76 ARG A CA 1
ATOM 626 C C . ARG A 1 76 ? -1.129 -2.263 11.274 1.00 79.75 76 ARG A C 1
ATOM 628 O O . ARG A 1 76 ? -0.178 -2.855 10.779 1.00 79.75 76 ARG A O 1
ATOM 635 N N . CYS A 1 77 ? -2.087 -1.674 10.579 1.00 87.69 77 CYS A N 1
ATOM 636 C CA . CYS A 1 77 ? -2.122 -1.656 9.129 1.00 87.69 77 CYS A CA 1
ATOM 637 C C . CYS A 1 77 ? -1.637 -0.292 8.644 1.00 87.69 77 CYS A C 1
ATOM 639 O O . CYS A 1 77 ? -2.316 0.715 8.880 1.00 87.69 77 CYS A O 1
ATOM 641 N N . PRO A 1 78 ? -0.418 -0.221 8.083 1.00 87.50 78 PRO A N 1
ATOM 642 C CA . PRO A 1 78 ? 0.160 1.032 7.647 1.00 87.50 78 PRO A CA 1
ATOM 643 C C . PRO A 1 78 ? -0.490 1.519 6.357 1.00 87.50 78 PRO A C 1
ATOM 645 O O . PRO A 1 78 ? -0.671 0.780 5.390 1.00 87.50 78 PRO A O 1
ATOM 648 N N . PHE A 1 79 ? -0.799 2.805 6.343 1.00 87.50 79 PHE A N 1
ATOM 649 C CA . PHE A 1 79 ? -1.259 3.520 5.169 1.00 87.50 79 PHE A CA 1
ATOM 650 C C . PHE A 1 79 ? -0.560 4.863 5.086 1.00 87.50 79 PHE A C 1
ATOM 652 O O . PHE A 1 79 ? 0.141 5.305 5.998 1.00 87.50 79 PHE A O 1
ATOM 659 N N . VAL A 1 80 ? -0.774 5.532 3.974 1.00 80.81 80 VAL A N 1
ATOM 660 C CA . VAL A 1 80 ? -0.124 6.786 3.656 1.00 80.81 80 VAL A CA 1
ATOM 661 C C . VAL A 1 80 ? -1.150 7.751 3.082 1.00 80.81 80 VAL A C 1
ATOM 663 O O . VAL A 1 80 ? -2.055 7.356 2.348 1.00 80.81 80 VAL A O 1
ATOM 666 N N . GLN A 1 81 ? -1.037 9.010 3.498 1.00 77.75 81 GLN A N 1
ATOM 667 C CA . GLN A 1 81 ? -1.971 10.093 3.198 1.00 77.75 81 GLN A CA 1
ATOM 668 C C . GLN A 1 81 ? -1.217 11.413 2.973 1.00 77.75 81 GLN A C 1
ATOM 670 O O . GLN A 1 81 ? -0.004 11.491 3.176 1.00 77.75 81 GLN A O 1
ATOM 675 N N . ASN A 1 82 ? -1.942 12.472 2.595 1.00 67.69 82 ASN A N 1
ATOM 676 C CA . ASN A 1 82 ? -1.407 13.826 2.384 1.00 67.69 82 ASN A CA 1
ATOM 677 C C . ASN A 1 82 ? -0.248 13.854 1.375 1.00 67.69 82 ASN A C 1
ATOM 679 O O . ASN A 1 82 ? 0.896 14.115 1.748 1.00 67.69 82 ASN A O 1
ATOM 683 N N . LYS A 1 83 ? -0.525 13.552 0.098 1.00 64.69 83 LYS A N 1
ATOM 684 C CA . LYS A 1 83 ? 0.510 13.465 -0.957 1.00 64.69 83 LYS A CA 1
ATOM 685 C C . LYS A 1 83 ? 1.671 12.545 -0.582 1.00 64.69 83 LYS A C 1
ATOM 687 O O . LYS A 1 83 ? 2.816 12.767 -0.955 1.00 64.69 83 LYS A O 1
ATOM 692 N N . TRP A 1 84 ? 1.353 11.525 0.199 1.00 65.62 84 TRP A N 1
ATOM 693 C CA . TRP A 1 84 ? 2.293 10.506 0.615 1.00 65.62 84 TRP A CA 1
ATOM 694 C C . TRP A 1 84 ? 3.474 10.991 1.455 1.00 65.62 84 TRP A C 1
ATOM 696 O O . TRP A 1 84 ? 4.469 10.290 1.608 1.00 65.62 84 TRP A O 1
ATOM 706 N N . THR A 1 85 ? 3.324 12.174 2.055 1.00 63.16 85 THR A N 1
ATOM 707 C CA . THR A 1 85 ? 4.306 12.781 2.964 1.00 63.16 85 THR A CA 1
ATOM 708 C C . THR A 1 85 ? 4.187 12.247 4.386 1.00 63.16 85 THR A C 1
ATOM 710 O O . THR A 1 85 ? 5.120 12.359 5.178 1.00 63.16 85 THR A O 1
ATOM 713 N N . ARG A 1 86 ? 3.035 11.655 4.727 1.00 68.75 86 ARG A N 1
ATOM 714 C CA . ARG A 1 86 ? 2.750 11.160 6.069 1.00 68.75 86 ARG A CA 1
ATOM 715 C C . ARG A 1 86 ? 2.232 9.733 6.006 1.00 68.75 86 ARG A C 1
ATOM 717 O O . ARG A 1 86 ? 1.166 9.479 5.447 1.00 68.75 86 ARG A O 1
ATOM 724 N N . TYR A 1 87 ? 2.966 8.824 6.632 1.00 74.31 87 TYR A N 1
ATOM 725 C CA . TYR A 1 87 ? 2.481 7.482 6.923 1.00 74.31 87 TYR A CA 1
ATOM 726 C C . TYR A 1 87 ? 1.791 7.464 8.290 1.00 74.31 87 TYR A C 1
ATOM 728 O O . TYR A 1 87 ? 2.131 8.232 9.195 1.00 74.31 87 TYR A O 1
ATOM 736 N N . GLN A 1 88 ? 0.787 6.612 8.426 1.00 80.81 88 GLN A N 1
ATOM 737 C CA . GLN A 1 88 ? 0.015 6.404 9.643 1.00 80.81 88 GLN A CA 1
ATOM 738 C C . GLN A 1 88 ? -0.337 4.924 9.772 1.00 80.81 88 GLN A C 1
ATOM 740 O O . GLN A 1 88 ? -0.183 4.148 8.832 1.00 80.81 88 GLN A O 1
ATOM 745 N N . TYR A 1 89 ? -0.821 4.530 10.946 1.00 84.62 89 TYR A N 1
ATOM 746 C CA . TYR A 1 89 ? -1.279 3.172 11.207 1.00 84.62 89 TYR A CA 1
ATOM 747 C C . TYR A 1 89 ? -2.754 3.196 11.572 1.00 84.62 89 TYR A C 1
ATOM 749 O O . TYR A 1 89 ? -3.173 4.025 12.379 1.00 84.62 89 TYR A O 1
ATOM 757 N N . GLN A 1 90 ? -3.515 2.249 11.034 1.00 84.06 90 GLN A N 1
ATOM 758 C CA . GLN A 1 90 ? -4.852 1.940 11.532 1.00 84.06 90 GLN A CA 1
ATOM 759 C C . GLN A 1 90 ? -4.804 0.679 12.385 1.00 84.06 90 GLN A C 1
ATOM 761 O O . GLN A 1 90 ? -4.054 -0.256 12.102 1.00 84.06 90 GLN A O 1
ATOM 766 N N . THR A 1 91 ? -5.608 0.662 13.444 1.00 81.62 91 THR A N 1
ATOM 767 C CA . THR A 1 91 ? -5.883 -0.553 14.224 1.00 81.62 91 THR A CA 1
ATOM 768 C C . THR A 1 91 ? -6.979 -1.396 13.580 1.00 81.62 91 THR A C 1
ATOM 770 O O . THR A 1 91 ? -7.006 -2.607 13.768 1.00 81.62 91 THR A O 1
ATOM 773 N N . GLU A 1 92 ? -7.874 -0.760 12.822 1.00 85.19 92 GLU A N 1
ATOM 774 C CA . GLU A 1 92 ? -8.919 -1.415 12.045 1.00 85.19 92 GLU A CA 1
ATOM 775 C C . GLU A 1 92 ? -8.454 -1.573 10.591 1.00 85.19 92 GLU A C 1
ATOM 777 O O . GLU A 1 92 ? -8.435 -0.635 9.800 1.00 85.19 92 GLU A O 1
ATOM 782 N N . CYS A 1 93 ? -8.013 -2.782 10.258 1.00 88.12 93 CYS A N 1
ATOM 783 C CA . CYS A 1 93 ? -7.429 -3.125 8.959 1.00 88.12 93 CYS A CA 1
ATOM 784 C C . CYS A 1 93 ? -8.464 -3.437 7.868 1.00 88.12 93 CYS A C 1
ATOM 786 O O . CYS A 1 93 ? -8.096 -3.749 6.735 1.00 88.12 93 CYS A O 1
ATOM 788 N N . THR A 1 94 ? -9.747 -3.406 8.222 1.00 89.44 94 THR A N 1
ATOM 789 C CA . THR A 1 94 ? -10.892 -3.717 7.356 1.00 89.44 94 THR A CA 1
ATOM 790 C C . THR A 1 94 ? -11.336 -2.518 6.522 1.00 89.44 94 THR A C 1
ATOM 792 O O . THR A 1 94 ? -12.119 -2.695 5.589 1.00 89.44 94 THR A O 1
ATOM 795 N N . THR A 1 95 ? -10.820 -1.314 6.805 1.00 91.50 95 THR A N 1
ATOM 796 C CA . THR A 1 95 ? -11.091 -0.116 6.005 1.00 91.50 95 THR A CA 1
ATOM 797 C C . THR A 1 95 ? -10.747 -0.364 4.539 1.00 91.50 95 THR A C 1
ATOM 799 O O . THR A 1 95 ? -9.673 -0.864 4.201 1.00 91.50 95 THR A O 1
ATOM 802 N N . SER A 1 96 ? -11.670 0.005 3.654 1.00 92.94 96 SER A N 1
ATOM 803 C CA . SER A 1 96 ? -11.511 -0.201 2.220 1.00 92.94 96 SER A CA 1
ATOM 804 C C . SER A 1 96 ? -10.733 0.960 1.601 1.00 92.94 96 SER A C 1
ATOM 806 O O . SER A 1 96 ? -11.291 2.036 1.366 1.00 92.94 96 SER A O 1
ATOM 808 N N . LEU A 1 97 ? -9.439 0.747 1.341 1.00 91.25 97 LEU A N 1
ATOM 809 C CA . LEU A 1 97 ? -8.545 1.721 0.708 1.00 91.25 97 LEU A CA 1
ATOM 810 C C . LEU A 1 97 ? -7.902 1.133 -0.556 1.00 91.25 97 LEU A C 1
ATOM 812 O O . LEU A 1 97 ? -7.728 -0.086 -0.647 1.00 91.25 97 LEU A O 1
ATOM 816 N N . PRO A 1 98 ? -7.552 1.971 -1.546 1.00 91.69 98 PRO A N 1
ATOM 817 C CA . PRO A 1 98 ? -6.641 1.568 -2.614 1.00 91.69 98 PRO A CA 1
ATOM 818 C C . PRO A 1 98 ? -5.267 1.170 -2.046 1.00 91.69 98 PRO A C 1
ATOM 820 O O . PRO A 1 98 ? -4.946 1.462 -0.894 1.00 91.69 98 PRO A O 1
ATOM 823 N N . CYS A 1 99 ? -4.432 0.510 -2.846 1.00 90.38 99 CYS A N 1
ATOM 824 C CA . CYS A 1 99 ? -3.135 0.006 -2.386 1.00 90.38 99 CYS A CA 1
ATOM 825 C C . CYS A 1 99 ? -2.021 0.199 -3.415 1.00 90.38 99 CYS A C 1
ATOM 827 O O . CYS A 1 99 ? -2.281 0.338 -4.613 1.00 90.38 99 CYS A O 1
ATOM 829 N N . VAL A 1 100 ? -0.771 0.168 -2.946 1.00 88.12 100 VAL A N 1
ATOM 830 C CA . VAL A 1 100 ? 0.417 0.195 -3.815 1.00 88.12 100 VAL A CA 1
ATOM 831 C C . VAL A 1 100 ? 1.188 -1.087 -3.662 1.00 88.12 100 VAL A C 1
ATOM 833 O O . VAL A 1 100 ? 1.523 -1.478 -2.548 1.00 88.12 100 VAL A O 1
ATOM 836 N N . CYS A 1 101 ? 1.525 -1.694 -4.788 1.00 89.25 101 CYS A N 1
ATOM 837 C CA . CYS A 1 101 ? 2.407 -2.840 -4.853 1.00 89.25 101 CYS A CA 1
ATOM 838 C C . CYS A 1 101 ? 3.796 -2.406 -5.346 1.00 89.25 101 CYS A C 1
ATOM 840 O O . CYS A 1 101 ? 3.902 -1.609 -6.280 1.00 89.25 101 CYS A O 1
ATOM 842 N N . GLU A 1 102 ? 4.856 -2.927 -4.729 1.00 87.31 102 GLU A N 1
ATOM 843 C CA . GLU A 1 102 ? 6.247 -2.764 -5.170 1.00 87.31 102 GLU A CA 1
ATOM 844 C C . GLU A 1 102 ? 6.710 -4.015 -5.918 1.00 87.31 102 GLU A C 1
ATOM 846 O O . GLU A 1 102 ? 6.954 -5.068 -5.322 1.00 87.31 102 GLU A O 1
ATOM 851 N N . MET A 1 103 ? 6.831 -3.871 -7.234 1.00 83.44 103 MET A N 1
ATOM 852 C CA . MET A 1 103 ? 7.218 -4.926 -8.156 1.00 83.44 103 MET A CA 1
ATOM 853 C C . MET A 1 103 ? 8.729 -4.916 -8.380 1.00 83.44 103 MET A C 1
ATOM 855 O O . MET A 1 103 ? 9.365 -3.859 -8.476 1.00 83.44 103 MET A O 1
ATOM 859 N N . ALA A 1 104 ? 9.298 -6.112 -8.527 1.00 77.88 104 ALA A N 1
ATOM 860 C CA . ALA A 1 104 ? 10.670 -6.252 -8.984 1.00 77.88 104 ALA A CA 1
ATOM 861 C C . ALA A 1 104 ? 10.804 -5.690 -10.415 1.00 77.88 104 ALA A C 1
ATOM 863 O O . ALA A 1 104 ? 9.917 -5.910 -11.244 1.00 77.88 104 ALA A O 1
ATOM 864 N N . PRO A 1 105 ? 11.898 -4.977 -10.729 1.00 71.38 105 PRO A N 1
ATOM 865 C CA . PRO A 1 105 ? 12.146 -4.520 -12.086 1.00 71.38 105 PRO A CA 1
ATOM 866 C C . PRO A 1 105 ? 12.322 -5.733 -13.003 1.00 71.38 105 PRO A C 1
ATOM 868 O O . PRO A 1 105 ? 12.950 -6.727 -12.622 1.00 71.38 105 PRO A O 1
ATOM 871 N N . ILE A 1 106 ? 11.792 -5.639 -14.223 1.00 68.31 106 ILE A N 1
ATOM 872 C CA . ILE A 1 106 ? 12.015 -6.652 -15.257 1.00 68.31 106 ILE A CA 1
ATOM 873 C C . ILE A 1 106 ? 13.519 -6.678 -15.542 1.00 68.31 106 ILE A C 1
ATOM 875 O O . ILE A 1 106 ? 14.080 -5.703 -16.044 1.00 68.31 106 ILE A O 1
ATOM 879 N N . ARG A 1 107 ? 14.184 -7.783 -15.196 1.00 65.75 107 ARG A N 1
ATOM 880 C CA . ARG A 1 107 ? 15.546 -8.050 -15.661 1.00 65.75 107 ARG A CA 1
ATOM 881 C C . ARG A 1 107 ? 15.420 -8.536 -17.098 1.00 65.75 107 ARG A C 1
ATOM 883 O O . ARG A 1 107 ? 14.744 -9.535 -17.338 1.00 65.75 107 ARG A O 1
ATOM 890 N N . TYR A 1 108 ? 16.007 -7.810 -18.044 1.00 62.31 108 TYR A N 1
ATOM 891 C CA . TYR A 1 108 ? 16.157 -8.340 -19.396 1.00 62.31 108 TYR A CA 1
ATOM 892 C C . TYR A 1 108 ? 16.977 -9.633 -19.313 1.00 62.31 108 TYR A C 1
ATOM 894 O O . TYR A 1 108 ? 17.908 -9.684 -18.508 1.00 62.31 108 TYR A O 1
ATOM 902 N N . PRO A 1 109 ? 16.626 -10.684 -20.073 1.00 61.59 109 PRO A N 1
ATOM 903 C CA . PRO A 1 109 ? 17.456 -11.874 -20.121 1.00 61.59 109 PRO A CA 1
ATOM 904 C C . PRO A 1 109 ? 18.837 -11.470 -20.638 1.00 61.59 109 PRO A C 1
ATOM 906 O O . PRO A 1 109 ? 18.948 -10.851 -21.699 1.00 61.59 109 PRO A O 1
ATOM 909 N N . ASP A 1 110 ? 19.872 -11.798 -19.868 1.00 58.53 110 ASP A N 1
ATOM 910 C CA . ASP A 1 110 ? 21.250 -11.703 -20.325 1.00 58.53 110 ASP A CA 1
ATOM 911 C C . ASP A 1 110 ? 21.401 -12.718 -21.468 1.00 58.53 110 ASP A C 1
ATOM 913 O O . ASP A 1 110 ? 21.465 -13.927 -21.240 1.00 58.53 110 ASP A O 1
ATOM 917 N N . TYR A 1 111 ? 21.354 -12.239 -22.715 1.00 53.72 111 TYR A N 1
ATOM 918 C CA . TYR A 1 111 ? 21.721 -13.040 -23.880 1.00 53.72 111 TYR A CA 1
ATOM 919 C C . TYR A 1 111 ? 23.232 -13.286 -23.799 1.00 53.72 111 TYR A C 1
ATOM 921 O O . TYR A 1 111 ? 24.022 -12.418 -24.173 1.00 53.72 111 TYR A O 1
ATOM 929 N N . HIS A 1 112 ? 23.610 -14.436 -23.242 1.00 50.06 112 HIS A N 1
ATOM 930 C CA . HIS A 1 112 ? 24.955 -15.003 -23.323 1.00 50.06 112 HIS A CA 1
ATOM 931 C C . HIS A 1 112 ? 25.108 -15.859 -24.578 1.00 50.06 112 HIS A C 1
ATOM 933 O O . HIS A 1 112 ? 24.155 -16.608 -24.899 1.00 50.06 112 HIS A O 1
#

Mean predicted aligned error: 10.13 Å

Sequence (112 aa):
MATNCFYISLIKRSWEDSQNYCKSLSSNLATITVNEYYSDYYSTSVYKVLEQAEQSGSYWIDTRLKDRSHVPQRKRCPFVQNKWTRYQYQTECTTSLPCVCEMAPIRYPDYH

Solvent-accessible surface area (backbone atoms only — not comparable to full-atom values): 6812 Å² total; per-residue (Å²): 130,90,72,72,38,78,47,78,41,80,69,59,30,27,46,65,56,38,40,52,51,19,42,76,69,76,25,36,40,24,64,66,82,78,61,98,84,51,89,87,80,64,77,42,76,63,54,65,60,45,69,77,38,73,68,78,54,54,32,34,38,37,70,80,70,81,79,86,63,101,59,90,69,71,71,62,37,39,29,31,27,72,76,69,76,42,74,50,70,34,76,67,43,70,56,67,31,21,30,33,23,38,34,77,58,87,73,76,82,81,87,124

pLDDT: mean 72.34, std 17.59, range [39.03, 95.75]

Secondary structure (DSSP, 8-state):
----EEEEEEEEE-HHHHHHHHHHTT-EE-B----TT-TTT---HHHHHHHTS-TT--EE-B--------------EEEEETTTTEEEEES-TT--EEEEEEEPP-PPP---